Protein AF-A0A3D3MAT2-F1 (afdb_monomer)

Foldseek 3Di:
DDDPPPPDPPLCVVQVKDWDFDWDADPVRDIDTDIFIAGPDDLRLVRVVLRVPLDLVVLVVLLVQLVVLVVVLFDDCVVVPWDQDCFWIWGDTSFWIFIAGNVNPDGPDIGGSVSVSVVSVVSSVSSPDDPPD

pLDDT: mean 85.51, std 16.4, range [31.38, 97.25]

Sequence (133 aa):
MTISRMATPNLLEKYKISFINKITRLLEGTEFHRKIAVHEVSDDYWGYFLNHFTSVSDIDEIIEDIDFIFSEGKYDPEYCLEIYLQSLTVRYTDTTARFLDENEERCIEEVPLYEMKEILLLWKEFIQTDRKE

Nearest PDB structures (foldseek):
  7mu2-assembly2_C  TM=8.441E-01  e=2.619E+00  Homo sapiens
  7xfr-assembly1_C-2  TM=8.058E-01  e=2.619E+00  Homo sapiens
  5o51-assembly1_A  TM=3.426E-01  e=2.945E+00  Aspergillus fumigatus Af293
  5gpy-assembly1_A  TM=2.303E-01  e=1.638E+00  Homo sapiens
  8s55-assembly1_W  TM=1.694E-01  e=3.512E+00  Homo sapiens

Solvent-accessible surface area (backbone atoms only — not comparable to full-atom values): 7952 Å² total; per-residue (Å²): 134,82,79,74,79,73,78,70,73,57,63,44,66,77,68,40,44,46,81,44,78,45,73,45,75,47,98,87,72,52,74,46,79,42,82,40,47,45,31,82,52,96,80,31,60,65,17,55,52,49,57,66,53,76,49,65,67,59,48,47,54,55,43,50,54,53,48,50,25,63,72,69,69,44,57,62,75,91,66,60,81,53,47,81,50,94,70,34,29,38,41,70,51,59,61,33,35,32,37,21,36,63,81,66,80,44,78,76,47,78,40,48,43,70,57,53,45,50,53,50,50,54,49,45,52,60,67,67,51,72,90,80,125

Radius of gyration: 16.73 Å; Cα contacts (8 Å, |Δi|>4): 167; chains: 1; bounding box: 40×46×51 Å

Secondary structure (DSSP, 8-state):
----------HHHHTTEEEEEEEEE-TTS-EEEEEEEEE-STT-HHHHHHHH--SHHHHHHHHHHHHHHHHHSS--GGG---EEETTEEEEE-SSEEEEE-TTS-SEEEEEEHHHHHHHHHHHHHHHHS----

Structure (mmCIF, N/CA/C/O backbone):
data_AF-A0A3D3MAT2-F1
#
_entry.id   AF-A0A3D3MAT2-F1
#
loop_
_atom_site.group_PDB
_atom_site.id
_atom_site.type_symbol
_atom_site.label_atom_id
_atom_site.label_alt_id
_atom_site.label_comp_id
_atom_site.label_asym_id
_atom_site.label_entity_id
_atom_site.label_seq_id
_atom_site.pdbx_PDB_ins_code
_atom_site.Cartn_x
_atom_site.Cartn_y
_atom_site.Cartn_z
_atom_site.occupancy
_atom_site.B_iso_or_equiv
_atom_site.auth_seq_id
_atom_site.auth_comp_id
_atom_site.auth_asym_id
_atom_site.auth_atom_id
_atom_site.pdbx_PDB_model_num
ATOM 1 N N . MET A 1 1 ? -3.648 30.057 -21.369 1.00 34.75 1 MET A N 1
ATOM 2 C CA . MET A 1 1 ? -3.995 28.636 -21.569 1.00 34.75 1 MET A CA 1
ATOM 3 C C . MET A 1 1 ? -4.280 28.050 -20.205 1.00 34.75 1 MET A C 1
ATOM 5 O O . MET A 1 1 ? -3.362 27.863 -19.421 1.00 34.75 1 MET A O 1
ATOM 9 N N . THR A 1 2 ? -5.556 27.896 -19.881 1.00 31.61 2 THR A N 1
ATOM 10 C CA . THR A 1 2 ? -6.004 27.364 -18.594 1.00 31.61 2 THR A CA 1
ATOM 11 C C . THR A 1 2 ? -5.940 25.850 -18.700 1.00 31.61 2 THR A C 1
ATOM 13 O O . THR A 1 2 ? -6.730 25.254 -19.430 1.00 31.61 2 THR A O 1
ATOM 16 N N . ILE A 1 3 ? -4.953 25.233 -18.053 1.00 36.59 3 ILE A N 1
ATOM 17 C CA . ILE A 1 3 ? -4.899 23.777 -17.937 1.00 36.59 3 ILE A CA 1
ATOM 18 C C . ILE A 1 3 ? -6.050 23.402 -17.011 1.00 36.59 3 ILE A C 1
ATOM 20 O O . ILE A 1 3 ? -6.035 23.691 -15.815 1.00 36.59 3 ILE A O 1
ATOM 24 N N . SER A 1 4 ? -7.095 22.848 -17.618 1.00 31.38 4 SER A N 1
ATOM 25 C CA . SER A 1 4 ? -8.209 22.233 -16.918 1.00 31.38 4 SER A CA 1
ATOM 26 C C . SER A 1 4 ? -7.625 21.174 -15.987 1.00 31.38 4 SER A C 1
ATOM 28 O O . SER A 1 4 ? -6.992 20.230 -16.462 1.00 31.38 4 SER A O 1
ATOM 30 N N . ARG A 1 5 ? -7.778 21.354 -14.669 1.00 37.66 5 ARG A N 1
ATOM 31 C CA . ARG A 1 5 ? -7.573 20.277 -13.698 1.00 37.66 5 ARG A CA 1
ATOM 32 C C . ARG A 1 5 ? -8.567 19.188 -14.088 1.00 37.66 5 ARG A C 1
ATOM 34 O O . ARG A 1 5 ? -9.748 19.303 -13.771 1.00 37.66 5 ARG A O 1
ATOM 41 N N . MET A 1 6 ? -8.114 18.192 -14.849 1.00 36.91 6 MET A N 1
ATOM 42 C CA . MET A 1 6 ? -8.842 16.936 -14.963 1.00 36.91 6 MET A CA 1
ATOM 43 C C . MET A 1 6 ? -9.047 16.479 -13.525 1.00 36.91 6 MET A C 1
ATOM 45 O O . MET A 1 6 ? -8.071 16.337 -12.793 1.00 36.91 6 MET A O 1
ATOM 49 N N . ALA A 1 7 ? -10.302 16.408 -13.088 1.00 36.97 7 ALA A N 1
ATOM 50 C CA . ALA A 1 7 ? -10.637 15.864 -11.789 1.00 36.97 7 ALA A CA 1
ATOM 51 C C . ALA A 1 7 ? -10.081 14.441 -11.777 1.00 36.97 7 ALA A C 1
ATOM 53 O O . ALA A 1 7 ? -10.612 13.570 -12.468 1.00 36.97 7 ALA A O 1
ATOM 54 N N . THR A 1 8 ? -8.954 14.236 -11.098 1.00 45.94 8 THR A N 1
ATOM 55 C CA . THR A 1 8 ? -8.439 12.901 -10.839 1.00 45.94 8 THR A CA 1
ATOM 56 C C . THR A 1 8 ? -9.586 12.165 -10.150 1.00 45.94 8 THR A C 1
ATOM 58 O O . THR A 1 8 ? -10.114 12.697 -9.167 1.00 45.94 8 THR A O 1
ATOM 61 N N . PRO A 1 9 ? -10.051 11.014 -10.669 1.00 54.12 9 PRO A N 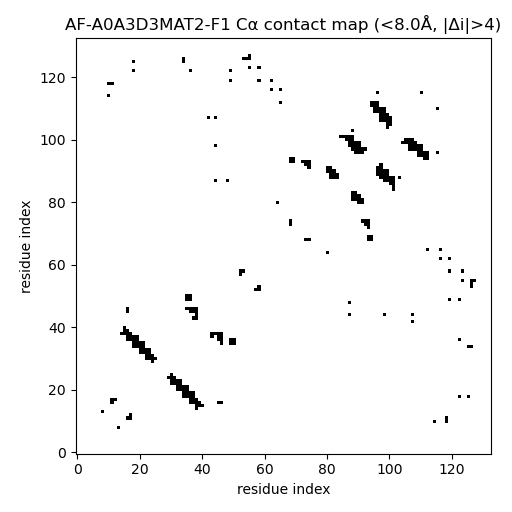1
ATOM 62 C CA . PRO A 1 9 ? -10.939 10.166 -9.891 1.00 54.12 9 PRO A CA 1
ATOM 63 C C . PRO A 1 9 ? -10.299 9.988 -8.516 1.00 54.12 9 PRO A C 1
ATOM 65 O O . PRO A 1 9 ? -9.083 9.798 -8.441 1.00 54.12 9 PRO A O 1
ATOM 68 N N . ASN A 1 10 ? -11.084 10.107 -7.446 1.00 83.88 10 ASN A N 1
ATOM 69 C CA . ASN A 1 10 ? -10.588 9.878 -6.096 1.00 83.88 10 ASN A CA 1
ATOM 70 C C . ASN A 1 10 ? -9.886 8.507 -6.083 1.00 83.88 10 ASN A C 1
ATOM 72 O O . ASN A 1 10 ? -10.525 7.497 -6.377 1.00 83.88 10 ASN A O 1
ATOM 76 N N . LEU A 1 11 ? -8.570 8.464 -5.839 1.00 91.94 11 LEU A N 1
ATOM 77 C CA . LEU A 1 11 ? -7.784 7.226 -5.947 1.00 91.94 11 LEU A CA 1
ATOM 78 C C . LEU A 1 11 ? -8.348 6.115 -5.060 1.00 91.94 11 LEU A C 1
ATOM 80 O O . LEU A 1 11 ? -8.350 4.952 -5.455 1.00 91.94 11 LEU A O 1
ATOM 84 N N . LEU A 1 12 ? -8.892 6.480 -3.899 1.00 93.69 12 LEU A N 1
ATOM 85 C CA . LEU A 1 12 ? -9.557 5.536 -3.011 1.00 93.69 12 LEU A CA 1
ATOM 86 C C . LEU A 1 12 ? -10.791 4.915 -3.679 1.00 93.69 12 LEU A C 1
ATOM 88 O O . LEU A 1 12 ? -10.983 3.710 -3.591 1.00 93.69 12 LEU A O 1
ATOM 92 N N . GLU A 1 13 ? -11.578 5.683 -4.438 1.00 94.06 13 GLU A N 1
ATOM 93 C CA . GLU A 1 13 ? -12.699 5.140 -5.221 1.00 94.06 13 GLU A CA 1
ATOM 94 C C . GLU A 1 13 ? -12.211 4.250 -6.372 1.00 94.06 13 GLU A C 1
ATOM 96 O O . GLU A 1 13 ? -12.771 3.174 -6.587 1.00 94.06 13 GLU A O 1
ATOM 101 N N . LYS A 1 14 ? -11.145 4.657 -7.083 1.00 94.56 14 LYS A N 1
ATOM 102 C CA . LYS A 1 14 ? -10.536 3.865 -8.170 1.00 94.56 14 LYS A CA 1
ATOM 103 C C . LYS A 1 14 ? -10.149 2.468 -7.683 1.00 94.56 14 LYS A C 1
ATOM 105 O O . LYS A 1 14 ? -10.457 1.482 -8.351 1.00 94.56 14 LYS A O 1
ATOM 110 N N . TYR A 1 15 ? -9.503 2.400 -6.523 1.00 95.44 15 TYR A N 1
ATOM 111 C CA . TYR A 1 15 ? -9.039 1.155 -5.916 1.00 95.44 15 TYR A CA 1
ATOM 112 C C . TYR A 1 15 ? -10.044 0.529 -4.947 1.00 95.44 15 TYR A C 1
ATOM 114 O O . TYR A 1 15 ? -9.727 -0.476 -4.330 1.00 95.44 15 TYR A O 1
ATOM 122 N N . LYS A 1 16 ? -11.258 1.081 -4.811 1.00 96.31 16 LYS A N 1
ATOM 123 C CA . LYS A 1 16 ? -12.293 0.599 -3.876 1.00 96.31 16 LYS A CA 1
ATOM 124 C C . LYS A 1 16 ? -11.790 0.463 -2.430 1.00 96.31 16 LYS A C 1
ATOM 126 O O . LYS A 1 16 ? -12.093 -0.510 -1.739 1.00 96.31 16 LYS A O 1
ATOM 131 N N . ILE A 1 17 ? -11.001 1.435 -1.986 1.00 96.31 17 ILE A N 1
ATOM 132 C CA . ILE A 1 17 ? -10.451 1.544 -0.636 1.00 96.31 17 ILE A CA 1
ATOM 133 C C . ILE A 1 17 ? -11.300 2.537 0.162 1.00 96.31 17 ILE A C 1
ATOM 135 O O . ILE A 1 17 ? -11.667 3.600 -0.328 1.00 96.31 17 ILE A O 1
ATOM 139 N N . SER A 1 18 ? -11.587 2.215 1.417 1.00 95.38 18 SER A N 1
ATOM 140 C CA . SER A 1 18 ? -12.239 3.106 2.376 1.00 95.38 18 SER A CA 1
ATOM 141 C C . SER A 1 18 ? -11.489 3.099 3.700 1.00 95.38 18 SER A C 1
ATOM 143 O O . SER A 1 18 ? -11.156 2.041 4.226 1.00 95.38 18 SER A O 1
ATOM 145 N N . PHE A 1 19 ? -11.249 4.272 4.281 1.00 94.69 19 PHE A N 1
ATOM 146 C CA . PHE A 1 19 ? -10.635 4.394 5.603 1.00 94.69 19 PHE A CA 1
ATOM 147 C C . PHE A 1 19 ? -11.701 4.636 6.663 1.00 94.69 19 PHE A C 1
ATOM 149 O O . PHE A 1 19 ? -12.513 5.552 6.532 1.00 94.69 19 PHE A O 1
ATOM 156 N N . ILE A 1 20 ? -11.712 3.819 7.718 1.00 93.56 20 ILE A N 1
ATOM 157 C CA . ILE A 1 20 ? -12.746 3.890 8.755 1.00 93.56 20 ILE A CA 1
ATOM 158 C C . ILE A 1 20 ? -12.171 3.819 10.170 1.00 93.56 20 ILE A C 1
ATOM 160 O O . ILE A 1 20 ? -11.195 3.121 10.450 1.00 93.56 20 ILE A O 1
ATOM 164 N N . ASN A 1 21 ? -12.827 4.525 11.092 1.00 90.81 21 ASN A N 1
ATOM 165 C CA . ASN A 1 21 ? -12.623 4.380 12.531 1.00 90.81 21 ASN A CA 1
ATOM 166 C C . ASN A 1 21 ? -13.534 3.256 13.043 1.00 90.81 21 ASN A C 1
ATOM 168 O O . ASN A 1 21 ? -14.697 3.479 13.377 1.00 90.81 21 ASN A O 1
ATOM 172 N N . LYS A 1 22 ? -13.023 2.027 13.089 1.00 88.62 22 LYS A N 1
ATOM 173 C CA . LYS A 1 22 ? -13.764 0.867 13.585 1.00 88.62 22 LYS A CA 1
ATOM 174 C C . LYS A 1 22 ? -13.851 0.902 15.107 1.00 88.62 22 LYS A C 1
ATOM 176 O O . LYS A 1 22 ? -12.840 0.759 15.793 1.00 88.62 22 LYS A O 1
ATOM 181 N N . ILE A 1 23 ? -15.068 1.016 15.628 1.00 86.62 23 ILE A N 1
ATOM 182 C CA . ILE A 1 23 ? -15.366 0.885 17.057 1.00 86.62 23 ILE A CA 1
ATOM 183 C C . ILE A 1 23 ? -15.690 -0.580 17.347 1.00 86.62 23 ILE A C 1
ATOM 185 O O . ILE A 1 23 ? -16.613 -1.150 16.768 1.00 86.62 23 ILE A O 1
ATOM 189 N N . THR A 1 24 ? -14.927 -1.200 18.242 1.00 83.50 24 THR A N 1
ATOM 190 C CA . THR A 1 24 ? -15.178 -2.560 18.727 1.00 83.50 24 THR A CA 1
ATOM 191 C C . THR A 1 24 ? -15.601 -2.490 20.185 1.00 83.50 24 THR A C 1
ATOM 193 O O . THR A 1 24 ? -14.846 -1.999 21.022 1.00 83.50 24 THR A O 1
ATOM 196 N N . ARG A 1 25 ? -16.811 -2.973 20.482 1.00 82.12 25 ARG A N 1
ATOM 197 C CA . ARG A 1 25 ? -17.343 -3.076 21.845 1.00 82.12 25 ARG A CA 1
ATOM 198 C C . ARG A 1 25 ? -17.098 -4.474 22.387 1.00 82.12 25 ARG A C 1
ATOM 200 O O . ARG A 1 25 ? -17.543 -5.449 21.783 1.00 82.12 25 ARG A O 1
ATOM 207 N N . LEU A 1 26 ? -16.412 -4.566 23.518 1.00 80.25 26 LEU A N 1
ATOM 208 C CA . LEU A 1 26 ? -16.285 -5.815 24.264 1.00 80.25 26 LEU A CA 1
ATOM 209 C C . LEU A 1 26 ? -17.480 -5.993 25.209 1.00 80.25 26 LEU A C 1
ATOM 211 O O . LEU A 1 26 ? -18.149 -5.026 25.573 1.00 80.25 26 LEU A O 1
ATOM 215 N N . LEU A 1 27 ? -17.736 -7.240 25.616 1.00 76.81 27 LEU A N 1
ATOM 216 C CA . LEU A 1 27 ? -18.870 -7.623 26.475 1.00 76.81 27 LEU A CA 1
ATOM 217 C C . LEU A 1 27 ? -18.911 -6.865 27.818 1.00 76.81 27 LEU A C 1
ATOM 219 O O . LEU A 1 27 ? -19.972 -6.757 28.422 1.00 76.81 27 LEU A O 1
ATOM 223 N N . GLU A 1 28 ? -17.783 -6.307 28.257 1.00 78.75 28 GLU A N 1
ATOM 224 C CA . GLU A 1 28 ? -17.640 -5.552 29.509 1.00 78.75 28 GLU A CA 1
ATOM 225 C C . GLU A 1 28 ? -17.882 -4.036 29.354 1.00 78.75 28 GLU A C 1
ATOM 227 O O . GLU A 1 28 ? -17.705 -3.280 30.304 1.00 78.75 28 GLU A O 1
ATOM 232 N N . GLY A 1 29 ? -18.290 -3.567 28.167 1.00 74.44 29 GLY A N 1
ATOM 233 C CA . GLY A 1 29 ? -18.558 -2.147 27.900 1.00 74.44 29 GLY A CA 1
ATOM 234 C C . GLY A 1 29 ? -17.329 -1.326 27.496 1.00 74.44 29 GLY A C 1
ATOM 235 O O . GLY A 1 29 ? -17.462 -0.142 27.196 1.00 74.44 29 GLY A O 1
ATOM 236 N N . THR A 1 30 ? -16.146 -1.942 27.430 1.00 80.38 30 THR A N 1
ATOM 237 C CA . THR A 1 30 ? -14.925 -1.307 26.914 1.00 80.38 30 THR A CA 1
ATOM 238 C C . THR A 1 30 ? -15.016 -1.116 25.399 1.00 80.38 30 THR A C 1
ATOM 240 O O . THR A 1 30 ? -15.230 -2.080 24.655 1.00 80.38 30 THR A O 1
ATOM 243 N N . GLU A 1 31 ? -14.817 0.122 24.939 1.00 85.69 31 GLU A N 1
ATOM 244 C CA . GLU A 1 31 ? -14.750 0.476 23.519 1.00 85.69 31 GLU A CA 1
ATOM 245 C C . GLU A 1 31 ? -13.293 0.630 23.061 1.00 85.69 31 GLU A C 1
ATOM 247 O O . GLU A 1 31 ? -12.503 1.364 23.658 1.00 85.69 31 GLU A O 1
ATOM 252 N N . PHE A 1 32 ? -12.931 -0.043 21.969 1.00 80.75 32 PHE A N 1
ATOM 253 C CA . PHE A 1 32 ? -11.649 0.137 21.292 1.00 80.75 32 PHE A CA 1
ATOM 254 C C . PHE A 1 32 ? -11.890 0.735 19.910 1.00 80.75 32 PHE A C 1
ATOM 256 O O . PHE A 1 32 ? -12.592 0.132 19.097 1.00 80.75 32 PHE A O 1
ATOM 263 N N . HIS A 1 33 ? -11.300 1.898 19.622 1.00 84.31 33 HIS A N 1
ATOM 264 C CA . HIS A 1 33 ? -11.350 2.466 18.276 1.00 84.31 33 HIS A CA 1
ATOM 265 C C . HIS A 1 33 ? -10.041 2.166 17.563 1.00 84.31 33 HIS A C 1
ATOM 267 O O . HIS A 1 33 ? -8.969 2.570 18.025 1.00 84.31 33 HIS A O 1
ATOM 273 N N . ARG A 1 34 ? -10.160 1.495 16.422 1.00 88.75 34 ARG A N 1
ATOM 274 C CA . ARG A 1 34 ? -9.064 1.143 15.530 1.00 88.75 34 ARG A CA 1
ATOM 275 C C . ARG A 1 34 ? -9.289 1.800 14.178 1.00 88.75 34 ARG A C 1
ATOM 277 O O . ARG A 1 34 ? -10.360 1.650 13.599 1.00 88.75 34 ARG A O 1
ATOM 284 N N . LYS A 1 35 ? -8.273 2.471 13.655 1.00 91.12 35 LYS A N 1
ATOM 285 C CA . LYS A 1 35 ? -8.252 2.898 12.256 1.00 91.12 35 LYS A CA 1
ATOM 286 C C . LYS A 1 35 ? -7.935 1.705 11.381 1.00 91.12 35 LYS A C 1
ATOM 288 O O . LYS A 1 35 ? -6.974 0.995 11.668 1.00 91.12 35 LYS A O 1
ATOM 293 N N . ILE A 1 36 ? -8.765 1.466 10.375 1.00 94.31 36 ILE A N 1
ATOM 294 C CA . ILE A 1 36 ? -8.543 0.393 9.411 1.00 94.31 36 ILE A CA 1
ATOM 295 C C . ILE A 1 36 ? -8.804 0.876 7.988 1.00 94.31 36 ILE A C 1
ATOM 297 O O . ILE A 1 36 ? -9.658 1.739 7.766 1.00 94.31 36 ILE A O 1
ATOM 301 N N . ALA A 1 37 ? -8.089 0.280 7.043 1.00 95.19 37 ALA A N 1
ATOM 302 C CA . ALA A 1 37 ? -8.410 0.333 5.628 1.00 95.19 37 ALA A CA 1
ATOM 303 C C . ALA A 1 37 ? -9.306 -0.860 5.269 1.00 95.19 37 ALA A C 1
ATOM 305 O O . ALA A 1 37 ? -9.039 -1.991 5.668 1.00 95.19 37 ALA A O 1
ATOM 306 N N . VAL A 1 38 ? -10.385 -0.605 4.544 1.00 95.31 38 VAL A N 1
ATOM 307 C CA . VAL A 1 38 ? -11.282 -1.615 3.980 1.00 95.31 38 VAL A CA 1
ATOM 308 C C . VAL A 1 38 ? -11.094 -1.581 2.479 1.00 95.31 38 VAL A C 1
ATOM 310 O O . VAL A 1 38 ? -11.168 -0.504 1.892 1.00 95.31 38 VAL A O 1
ATOM 313 N N . HIS A 1 39 ? -10.862 -2.730 1.860 1.00 95.88 39 HIS A N 1
ATOM 314 C CA . HIS A 1 39 ? -10.717 -2.825 0.420 1.00 95.88 39 HIS A CA 1
ATOM 315 C C . HIS A 1 39 ? -11.768 -3.786 -0.144 1.00 95.88 39 HIS A C 1
ATOM 317 O O . HIS A 1 39 ? -11.813 -4.971 0.171 1.00 95.88 39 HIS A O 1
ATOM 323 N N . GLU A 1 40 ? -12.686 -3.247 -0.946 1.00 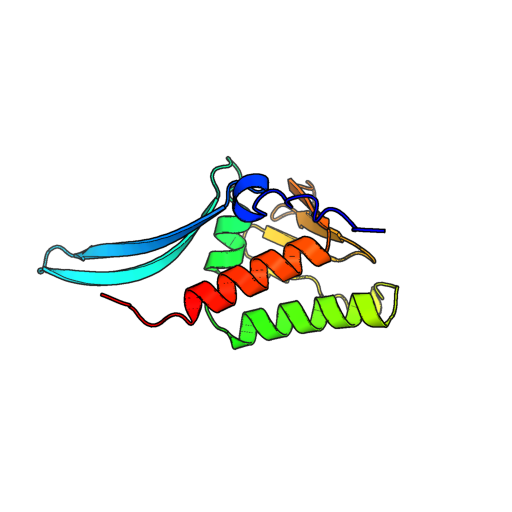92.38 40 GLU A N 1
ATOM 324 C CA . GLU A 1 40 ? -13.923 -3.926 -1.353 1.00 92.38 40 GLU A CA 1
ATOM 325 C C . GLU A 1 40 ? -13.726 -4.802 -2.605 1.00 92.38 40 GLU A C 1
ATOM 327 O O . GLU A 1 40 ? -14.459 -4.708 -3.598 1.00 92.38 40 GLU A O 1
ATOM 332 N N . VAL A 1 41 ? -12.711 -5.666 -2.566 1.00 91.31 41 VAL A N 1
ATOM 333 C CA . VAL A 1 41 ? -12.429 -6.693 -3.584 1.00 91.31 41 VAL A CA 1
ATOM 334 C C . VAL A 1 41 ? -12.130 -8.036 -2.912 1.00 91.31 41 VAL A C 1
ATOM 336 O O . VAL A 1 41 ? -11.803 -8.080 -1.732 1.00 91.31 41 VAL A O 1
ATOM 339 N N . SER A 1 42 ? -12.231 -9.142 -3.656 1.00 86.06 42 SER A N 1
ATOM 340 C CA . SER A 1 42 ? -12.118 -10.500 -3.095 1.00 86.06 42 SER A CA 1
ATOM 341 C C . SER A 1 42 ? -10.792 -10.782 -2.392 1.00 86.06 42 SER A C 1
ATOM 343 O O . SER A 1 42 ? -10.789 -11.449 -1.363 1.00 86.06 42 SER A O 1
ATOM 345 N N . ASP A 1 43 ? -9.692 -10.283 -2.955 1.00 87.88 43 ASP A N 1
ATOM 346 C CA . ASP A 1 43 ? -8.339 -10.631 -2.515 1.00 87.88 43 ASP A CA 1
ATOM 347 C C . ASP A 1 43 ? -7.835 -9.671 -1.409 1.00 87.88 43 ASP A C 1
ATOM 349 O O . ASP A 1 43 ? -6.771 -9.903 -0.850 1.00 87.88 43 ASP A O 1
ATOM 353 N N . ASP A 1 44 ? -8.588 -8.600 -1.088 1.00 92.50 44 ASP A N 1
ATOM 354 C CA . ASP A 1 44 ? -8.335 -7.610 -0.012 1.00 92.50 44 ASP A CA 1
ATOM 355 C C . ASP A 1 44 ? -6.873 -7.109 0.093 1.00 92.50 44 ASP A C 1
ATOM 357 O O . ASP A 1 44 ? -6.426 -6.669 1.147 1.00 92.50 44 ASP A O 1
ATOM 361 N N . TYR A 1 45 ? -6.107 -7.117 -1.005 1.00 95.06 45 TYR A N 1
ATOM 362 C CA . TYR A 1 45 ? -4.653 -6.896 -0.951 1.00 95.06 45 TYR A CA 1
ATOM 363 C C . TYR A 1 45 ? -4.269 -5.518 -0.384 1.00 95.06 45 TYR A C 1
ATOM 365 O O . TYR A 1 45 ? -3.394 -5.433 0.477 1.00 95.06 45 TYR A O 1
ATOM 373 N N . TRP A 1 46 ? -4.967 -4.444 -0.777 1.00 96.88 46 TRP A N 1
ATOM 374 C CA . TRP A 1 46 ? -4.775 -3.118 -0.181 1.00 96.88 46 TRP A CA 1
ATOM 375 C C . TRP A 1 46 ? -5.178 -3.059 1.289 1.00 96.88 46 TRP A C 1
ATOM 377 O O . TRP A 1 46 ? -4.474 -2.440 2.084 1.00 96.88 46 TRP A O 1
ATOM 387 N N . GLY A 1 47 ? -6.299 -3.682 1.661 1.00 96.38 47 GLY A N 1
ATOM 388 C CA . GLY A 1 47 ? -6.755 -3.714 3.046 1.00 96.38 47 GLY A CA 1
ATOM 389 C C . GLY A 1 47 ? -5.738 -4.428 3.926 1.00 96.38 47 GLY A C 1
ATOM 390 O O . GLY A 1 47 ? -5.330 -3.890 4.954 1.00 96.38 47 GLY A O 1
ATOM 391 N N . TYR A 1 48 ? -5.253 -5.589 3.496 1.00 96.44 48 TYR A N 1
ATOM 392 C CA . TYR A 1 48 ? -4.208 -6.331 4.190 1.00 96.44 48 TYR A CA 1
ATOM 393 C C . TYR A 1 48 ? -2.906 -5.525 4.312 1.00 96.44 48 TYR A C 1
ATOM 395 O O . TYR A 1 48 ? -2.391 -5.364 5.419 1.00 96.44 48 TYR A O 1
ATOM 403 N N . PHE A 1 49 ? -2.425 -4.952 3.204 1.00 97.06 49 PHE A N 1
ATOM 404 C CA . PHE A 1 49 ? -1.202 -4.150 3.160 1.00 97.06 49 PHE A CA 1
ATOM 405 C C . PHE A 1 49 ? -1.269 -2.925 4.087 1.00 97.06 49 PHE A C 1
ATOM 407 O O . PHE A 1 49 ? -0.437 -2.762 4.976 1.00 97.06 49 PHE A O 1
ATOM 414 N N . LEU A 1 50 ? -2.298 -2.085 3.950 1.00 96.88 50 LEU A N 1
ATOM 415 C CA . LEU A 1 50 ? -2.422 -0.845 4.726 1.00 96.88 50 LEU A CA 1
ATOM 416 C C . LEU A 1 50 ? -2.686 -1.113 6.214 1.00 96.88 50 LEU A C 1
ATOM 418 O O . LEU A 1 50 ? -2.187 -0.395 7.075 1.00 96.88 50 LEU A O 1
ATOM 422 N N . ASN A 1 51 ? -3.430 -2.171 6.552 1.00 95.69 51 ASN A N 1
ATOM 423 C CA . ASN A 1 51 ? -3.645 -2.545 7.952 1.00 95.69 51 ASN A CA 1
ATOM 424 C C . ASN A 1 51 ? -2.417 -3.191 8.613 1.00 95.69 51 ASN A C 1
ATOM 426 O O . ASN A 1 51 ? -2.422 -3.331 9.841 1.00 95.69 51 ASN A O 1
ATOM 430 N N . HIS A 1 52 ? -1.409 -3.598 7.833 1.00 95.94 52 HIS A N 1
ATOM 431 C CA . HIS A 1 52 ? -0.114 -4.042 8.343 1.00 95.94 52 HIS A CA 1
ATOM 432 C C . HIS A 1 52 ? 0.734 -2.837 8.774 1.00 95.94 52 HIS A C 1
ATOM 434 O O . HIS A 1 52 ? 1.214 -2.786 9.906 1.00 95.94 52 HIS A O 1
ATOM 440 N N . PHE A 1 53 ? 0.828 -1.821 7.913 1.00 94.31 53 PHE A N 1
ATOM 441 C CA . PHE A 1 53 ? 1.604 -0.604 8.154 1.00 94.31 53 PHE A CA 1
ATOM 442 C C . PHE A 1 53 ? 0.761 0.465 8.850 1.00 94.31 53 PHE A C 1
ATOM 444 O O . PHE A 1 53 ? 0.126 1.309 8.220 1.00 94.31 53 PHE A O 1
ATOM 451 N N . THR A 1 54 ? 0.728 0.405 10.183 1.00 87.88 54 THR A N 1
ATOM 452 C CA . THR A 1 54 ? -0.083 1.314 11.020 1.00 87.88 54 THR A CA 1
ATOM 453 C C . THR A 1 54 ? 0.728 2.389 11.743 1.00 87.88 54 THR A C 1
ATOM 455 O O . THR A 1 54 ? 0.141 3.268 12.376 1.00 87.88 54 THR A O 1
ATOM 458 N N . SER A 1 55 ? 2.060 2.344 11.643 1.00 92.69 55 SER A N 1
ATOM 459 C CA . SER A 1 55 ? 2.954 3.395 12.129 1.00 92.69 55 SER A CA 1
ATOM 460 C C . SER A 1 55 ? 3.285 4.382 11.014 1.00 92.69 55 SER A C 1
ATOM 462 O O . SER A 1 55 ? 3.444 4.008 9.856 1.00 92.69 55 SER A O 1
ATOM 464 N N . VAL A 1 56 ? 3.447 5.652 11.383 1.00 93.12 56 VAL A N 1
ATOM 465 C CA . VAL A 1 56 ? 3.900 6.702 10.463 1.00 93.12 56 VAL A CA 1
ATOM 466 C C . VAL A 1 56 ? 5.317 6.430 9.961 1.00 93.12 56 VAL A C 1
ATOM 468 O O . VAL A 1 56 ? 5.576 6.672 8.790 1.00 93.12 56 VAL A O 1
ATOM 471 N N . SER A 1 57 ? 6.200 5.912 10.825 1.00 94.12 57 SER A N 1
ATOM 472 C CA . SER A 1 57 ? 7.581 5.570 10.458 1.00 94.12 57 SER A CA 1
ATOM 473 C C . SER A 1 57 ? 7.625 4.552 9.329 1.00 94.12 57 SER A C 1
ATOM 475 O O . SER A 1 57 ? 8.296 4.778 8.335 1.00 94.12 57 SER A O 1
ATOM 477 N N . ASP A 1 58 ? 6.849 3.477 9.456 1.00 92.94 58 ASP A N 1
ATOM 478 C CA . ASP A 1 58 ? 6.883 2.375 8.498 1.00 92.94 58 ASP A CA 1
ATOM 479 C C . ASP A 1 58 ? 6.333 2.835 7.141 1.00 92.94 58 ASP A C 1
ATOM 481 O O . ASP A 1 58 ? 6.822 2.439 6.091 1.00 92.94 58 ASP A O 1
ATOM 485 N N . ILE A 1 59 ? 5.328 3.719 7.153 1.00 95.25 59 ILE A N 1
ATOM 486 C CA . ILE A 1 59 ? 4.801 4.320 5.924 1.00 95.25 59 ILE A CA 1
ATOM 487 C C . ILE A 1 59 ? 5.832 5.260 5.285 1.00 95.25 59 ILE A C 1
ATOM 489 O O . ILE A 1 59 ? 5.938 5.289 4.060 1.00 95.25 59 ILE A O 1
ATOM 493 N N . ASP A 1 60 ? 6.577 6.023 6.087 1.00 95.56 60 ASP A N 1
ATOM 494 C CA . ASP A 1 60 ? 7.627 6.911 5.584 1.00 95.56 60 ASP A CA 1
ATOM 495 C C . ASP A 1 60 ? 8.772 6.130 4.935 1.00 95.56 60 ASP A C 1
ATOM 497 O O . ASP A 1 60 ? 9.180 6.504 3.842 1.00 95.56 60 ASP A O 1
ATOM 501 N N . GLU A 1 61 ? 9.204 5.011 5.522 1.00 93.56 61 GLU A N 1
ATOM 502 C CA . GLU A 1 61 ? 10.212 4.123 4.919 1.00 93.56 61 GLU A CA 1
ATOM 503 C C . GLU A 1 61 ? 9.767 3.630 3.530 1.00 93.56 61 GLU A C 1
ATOM 505 O O . GLU A 1 61 ? 10.505 3.749 2.554 1.00 93.56 61 GLU A O 1
ATOM 510 N N . ILE A 1 62 ? 8.512 3.187 3.397 1.00 94.31 62 ILE A N 1
ATOM 511 C CA . ILE A 1 62 ? 7.963 2.749 2.104 1.00 94.31 62 ILE A CA 1
ATOM 512 C C . ILE A 1 62 ? 7.914 3.906 1.089 1.00 94.31 62 ILE A C 1
ATOM 514 O O . ILE A 1 62 ? 8.158 3.714 -0.102 1.00 94.31 62 ILE A O 1
ATOM 518 N N . ILE A 1 63 ? 7.567 5.118 1.529 1.00 94.69 63 ILE A N 1
ATOM 519 C CA . ILE A 1 63 ? 7.537 6.296 0.653 1.00 94.69 63 ILE A CA 1
ATOM 520 C C . ILE A 1 63 ? 8.952 6.688 0.211 1.00 94.69 63 ILE A C 1
ATOM 522 O O . ILE A 1 63 ? 9.130 7.058 -0.951 1.00 94.69 63 ILE A O 1
ATOM 526 N N . GLU A 1 64 ? 9.937 6.608 1.104 1.00 92.56 64 GLU A N 1
ATOM 527 C CA . GLU A 1 64 ? 11.344 6.880 0.801 1.00 92.56 64 GLU A CA 1
ATOM 528 C C . GLU A 1 64 ? 11.885 5.912 -0.255 1.00 92.56 64 GLU A C 1
ATOM 530 O O . GLU A 1 64 ? 12.534 6.361 -1.201 1.00 92.56 64 GLU A O 1
ATOM 535 N N . ASP A 1 65 ? 11.532 4.626 -0.176 1.00 90.94 65 ASP A N 1
ATOM 536 C CA . ASP A 1 65 ? 11.869 3.634 -1.203 1.00 90.94 65 ASP A CA 1
ATOM 537 C C . ASP A 1 65 ? 11.297 4.019 -2.577 1.00 90.94 65 ASP A C 1
ATOM 539 O O . ASP A 1 65 ? 11.992 3.989 -3.596 1.00 90.94 65 ASP A O 1
ATOM 543 N N . ILE A 1 66 ? 10.030 4.442 -2.617 1.00 92.12 66 ILE A N 1
ATOM 544 C CA . ILE A 1 66 ? 9.381 4.894 -3.854 1.00 92.12 66 ILE A CA 1
ATOM 545 C C . ILE A 1 66 ? 10.060 6.159 -4.405 1.00 92.12 66 ILE A C 1
ATOM 547 O O . ILE A 1 66 ? 10.284 6.277 -5.613 1.00 92.12 66 ILE A O 1
ATOM 551 N N . ASP A 1 67 ? 10.400 7.109 -3.533 1.00 91.38 67 ASP A N 1
ATOM 552 C CA . ASP A 1 67 ? 11.083 8.344 -3.917 1.00 91.38 67 ASP A CA 1
ATOM 553 C C . ASP A 1 67 ? 12.498 8.093 -4.427 1.00 91.38 67 ASP A C 1
ATOM 555 O O . ASP A 1 67 ? 12.925 8.734 -5.394 1.00 91.38 67 ASP A O 1
ATOM 559 N N . PHE A 1 68 ? 13.195 7.117 -3.848 1.00 89.00 68 PHE A N 1
ATOM 560 C CA . PHE A 1 68 ? 14.482 6.663 -4.344 1.00 89.00 68 PHE A CA 1
ATOM 561 C C . PHE A 1 68 ? 14.363 6.145 -5.783 1.00 89.00 68 PHE A C 1
ATOM 563 O O . PHE A 1 68 ? 15.086 6.629 -6.660 1.00 89.00 68 PHE A O 1
ATOM 570 N N . ILE A 1 69 ? 13.388 5.271 -6.068 1.00 88.81 69 ILE A N 1
ATOM 571 C CA . ILE A 1 69 ? 13.141 4.741 -7.423 1.00 88.81 69 ILE A CA 1
ATOM 572 C C . ILE A 1 69 ? 12.856 5.870 -8.421 1.00 88.81 69 ILE A C 1
ATOM 574 O O . ILE A 1 69 ? 13.415 5.890 -9.522 1.00 88.81 69 ILE A O 1
ATOM 578 N N . PHE A 1 70 ? 12.029 6.849 -8.040 1.00 87.94 70 PHE A N 1
ATOM 579 C CA . PHE A 1 70 ? 11.756 8.003 -8.898 1.00 87.94 70 PHE A CA 1
ATOM 580 C C . PHE A 1 70 ? 12.987 8.871 -9.153 1.00 87.94 70 PHE A C 1
ATOM 582 O O . PHE A 1 70 ? 13.121 9.421 -10.247 1.00 87.94 70 PHE A O 1
ATOM 589 N N . SER A 1 71 ? 13.864 9.012 -8.159 1.00 86.50 71 SER A N 1
ATOM 590 C CA . SER A 1 71 ? 15.063 9.842 -8.263 1.00 86.50 71 SER A CA 1
ATOM 591 C C . SER A 1 71 ? 16.135 9.226 -9.167 1.00 86.50 71 SER A C 1
ATOM 593 O O . SER A 1 71 ? 16.704 9.931 -10.001 1.00 86.50 71 SER A O 1
ATOM 595 N N . GLU A 1 72 ? 16.352 7.914 -9.068 1.00 82.56 72 GLU A N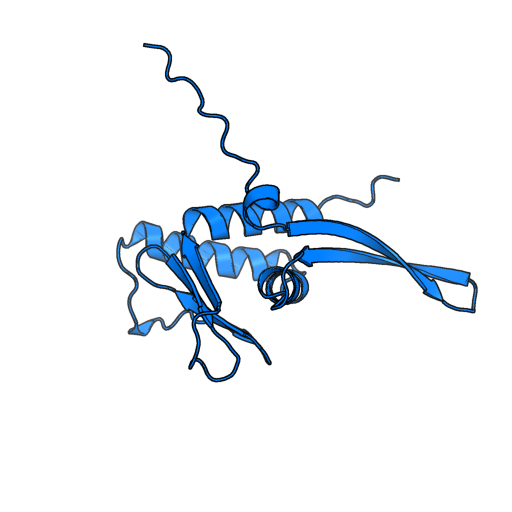 1
ATOM 596 C CA . GLU A 1 72 ? 17.330 7.182 -9.880 1.00 82.56 72 GLU A CA 1
ATOM 597 C C . GLU A 1 72 ? 16.817 6.895 -11.302 1.00 82.56 72 GLU A C 1
ATOM 599 O O . GLU A 1 72 ? 17.605 6.665 -12.224 1.00 82.56 72 GLU A O 1
ATOM 604 N N . GLY A 1 73 ? 15.494 6.912 -11.505 1.00 71.62 73 GLY A N 1
ATOM 605 C CA . GLY A 1 73 ? 14.855 6.636 -12.795 1.00 71.62 73 GLY A CA 1
ATOM 606 C C . GLY A 1 73 ? 14.958 5.173 -13.243 1.00 71.62 73 GLY A C 1
ATOM 607 O O . GLY A 1 73 ? 14.649 4.865 -14.395 1.00 71.62 73 GLY A O 1
ATOM 608 N N . LYS A 1 74 ? 15.410 4.289 -12.349 1.00 73.94 74 LYS A N 1
ATOM 609 C CA . LYS A 1 74 ? 15.474 2.835 -12.510 1.00 73.94 74 LYS A CA 1
ATOM 610 C C . LYS A 1 74 ? 15.389 2.169 -11.137 1.00 73.94 74 LYS A C 1
ATOM 612 O O . LYS A 1 74 ? 15.941 2.678 -10.164 1.00 73.94 74 LYS A O 1
ATOM 617 N N . TYR A 1 75 ? 14.741 1.017 -11.079 1.00 71.75 75 TYR A N 1
ATOM 618 C CA . TYR A 1 75 ? 14.819 0.104 -9.953 1.00 71.75 75 TYR A CA 1
ATOM 619 C C . TYR A 1 75 ? 16.089 -0.737 -10.100 1.00 71.75 75 TYR A C 1
ATOM 621 O O . TYR A 1 75 ? 16.321 -1.347 -11.146 1.00 71.75 75 TYR A O 1
ATOM 629 N N . ASP A 1 76 ? 16.931 -0.755 -9.068 1.00 70.38 76 ASP A N 1
ATOM 630 C CA . ASP A 1 76 ? 18.098 -1.632 -9.027 1.00 70.38 76 ASP A CA 1
ATOM 631 C C . ASP A 1 76 ? 17.761 -2.886 -8.200 1.00 70.38 76 ASP A C 1
ATOM 633 O O . ASP A 1 76 ? 17.528 -2.776 -6.989 1.00 70.38 76 ASP A O 1
ATOM 637 N N . PRO A 1 77 ? 17.730 -4.079 -8.826 1.00 67.31 77 PRO A N 1
ATOM 638 C CA . PRO A 1 77 ? 17.456 -5.332 -8.132 1.00 67.31 77 PRO A CA 1
ATOM 639 C C . PRO A 1 77 ? 18.436 -5.641 -6.995 1.00 67.31 77 PRO A C 1
ATOM 641 O O . PRO A 1 77 ? 18.091 -6.421 -6.114 1.00 67.31 77 PRO A O 1
ATOM 644 N N . GLU A 1 78 ? 19.641 -5.055 -6.976 1.00 65.94 78 GLU A N 1
ATOM 645 C CA . GLU A 1 78 ? 20.589 -5.257 -5.871 1.00 65.94 78 GLU A CA 1
ATOM 646 C C . GLU A 1 78 ? 20.082 -4.677 -4.544 1.00 65.94 78 GLU A C 1
ATOM 648 O O . GLU A 1 78 ? 20.461 -5.174 -3.482 1.00 65.94 78 GLU A O 1
ATOM 653 N N . TYR A 1 79 ? 19.196 -3.676 -4.585 1.00 64.19 79 TYR A N 1
ATOM 654 C CA . TYR A 1 79 ? 18.593 -3.105 -3.380 1.00 64.19 79 TYR A CA 1
ATOM 655 C C . TYR A 1 79 ? 17.311 -3.816 -2.942 1.00 64.19 79 TYR A C 1
ATOM 657 O O . TYR A 1 79 ? 16.860 -3.534 -1.839 1.00 64.19 79 TYR A O 1
ATOM 665 N N . CYS A 1 80 ? 16.762 -4.735 -3.757 1.00 61.47 80 CYS A N 1
ATOM 666 C CA . CYS A 1 80 ? 15.664 -5.664 -3.437 1.00 61.47 80 CYS A CA 1
ATOM 667 C C . CYS A 1 80 ? 14.676 -5.136 -2.375 1.00 61.47 80 CYS A C 1
ATOM 669 O O . CYS A 1 80 ? 14.430 -5.788 -1.361 1.00 61.47 80 CYS A O 1
ATOM 671 N N . LEU A 1 81 ? 14.125 -3.935 -2.604 1.00 75.25 81 LEU A N 1
ATOM 672 C CA . LEU A 1 81 ? 13.184 -3.252 -1.701 1.00 75.25 81 LEU A CA 1
ATOM 673 C C . LEU A 1 81 ? 11.790 -3.910 -1.754 1.00 75.25 81 LEU A C 1
ATOM 675 O O . LEU A 1 81 ? 10.774 -3.249 -1.915 1.00 75.25 81 LEU A O 1
ATOM 679 N N . GLU A 1 82 ? 11.737 -5.238 -1.747 1.00 85.12 82 GLU A N 1
ATOM 680 C CA . GLU A 1 82 ? 10.497 -6.004 -1.760 1.00 85.12 82 GLU A CA 1
ATOM 681 C C . GLU A 1 82 ? 9.922 -6.086 -0.344 1.00 85.12 82 GLU A C 1
ATOM 683 O O . GLU A 1 82 ? 10.642 -6.271 0.640 1.00 85.12 82 GLU A O 1
ATOM 688 N N . ILE A 1 83 ? 8.600 -5.980 -0.243 1.00 90.38 83 ILE A N 1
ATOM 689 C CA . ILE A 1 83 ? 7.886 -6.131 1.022 1.0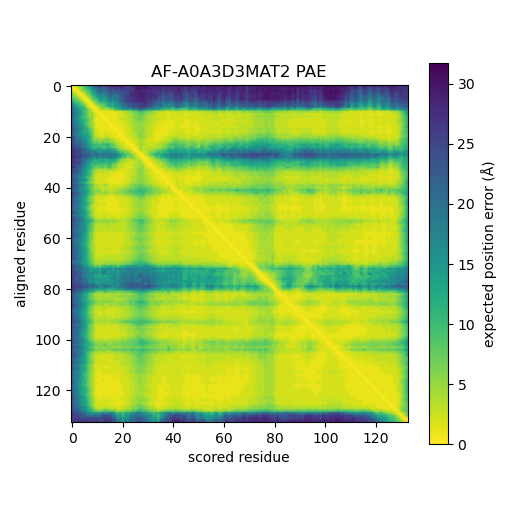0 90.38 83 ILE A CA 1
ATOM 690 C C . ILE A 1 83 ? 7.291 -7.533 1.062 1.00 90.38 83 ILE A C 1
ATOM 692 O O . ILE A 1 83 ? 6.408 -7.854 0.268 1.00 90.38 83 ILE A O 1
ATOM 696 N N . TYR A 1 84 ? 7.730 -8.343 2.022 1.00 91.19 84 TYR A N 1
ATOM 697 C CA . TYR A 1 84 ? 7.223 -9.698 2.231 1.00 91.19 84 TYR A CA 1
ATOM 698 C C . TYR A 1 84 ? 6.306 -9.748 3.452 1.00 91.19 84 TYR A C 1
ATOM 700 O O . TYR A 1 84 ? 6.759 -9.635 4.593 1.00 91.19 84 TYR A O 1
ATOM 708 N N . LEU A 1 85 ? 5.011 -9.943 3.218 1.00 91.94 85 LEU A N 1
ATOM 709 C CA . LEU A 1 85 ? 4.013 -10.199 4.252 1.00 91.94 85 LEU A CA 1
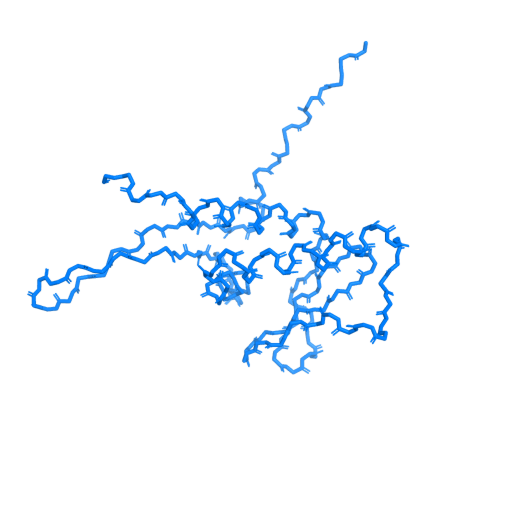ATOM 710 C C . LEU A 1 85 ? 3.545 -11.656 4.174 1.00 91.94 85 LEU A C 1
ATOM 712 O O . LEU A 1 85 ? 3.732 -12.334 3.170 1.00 91.94 85 LEU A O 1
ATOM 716 N N . GLN A 1 86 ? 2.887 -12.143 5.231 1.00 90.69 86 GLN A N 1
ATOM 717 C CA . GLN A 1 86 ? 2.505 -13.557 5.341 1.00 90.69 86 GLN A CA 1
ATOM 718 C C . GLN A 1 86 ? 1.663 -14.063 4.158 1.00 90.69 86 GLN A C 1
ATOM 720 O O . GLN A 1 86 ? 1.807 -15.220 3.779 1.00 90.69 86 GLN A O 1
ATOM 725 N N . SER A 1 87 ? 0.784 -13.222 3.610 1.00 90.19 87 SER A N 1
ATOM 726 C CA . SER A 1 87 ? -0.127 -13.601 2.521 1.00 90.19 87 SER A CA 1
ATOM 727 C C . SER A 1 87 ? -0.026 -12.688 1.295 1.00 90.19 87 SER A C 1
ATOM 729 O O . SER A 1 87 ? -0.923 -12.688 0.455 1.00 90.19 87 SER A O 1
ATOM 731 N N . LEU A 1 88 ? 1.016 -11.855 1.221 1.00 95.25 88 LEU A N 1
ATOM 732 C CA . LEU A 1 88 ? 1.150 -10.833 0.187 1.00 95.25 88 LEU A CA 1
ATOM 733 C C . LEU A 1 88 ? 2.614 -10.425 0.018 1.00 95.25 88 LEU A C 1
ATOM 735 O O . LEU A 1 88 ? 3.249 -10.022 0.991 1.00 95.25 88 LEU A O 1
ATOM 739 N N . THR A 1 89 ? 3.105 -10.427 -1.215 1.00 95.25 89 THR A N 1
ATOM 740 C CA . THR A 1 89 ? 4.411 -9.849 -1.558 1.00 95.25 89 THR A CA 1
ATOM 741 C C . THR A 1 89 ? 4.201 -8.594 -2.398 1.00 95.25 89 THR A C 1
ATOM 743 O O . THR A 1 89 ? 3.400 -8.598 -3.331 1.00 95.25 89 THR A O 1
ATOM 746 N N . VAL A 1 90 ? 4.912 -7.508 -2.091 1.00 94.94 90 VAL A N 1
ATOM 747 C CA . VAL A 1 90 ? 4.936 -6.298 -2.922 1.00 94.94 90 VAL A CA 1
ATOM 748 C C . VAL A 1 90 ? 6.314 -6.151 -3.542 1.00 94.94 90 VAL A C 1
ATOM 750 O O . VAL A 1 90 ? 7.303 -5.958 -2.840 1.00 94.94 90 VAL A O 1
ATOM 753 N N . ARG A 1 91 ? 6.367 -6.236 -4.872 1.00 93.19 91 ARG A N 1
ATOM 754 C CA . ARG A 1 91 ? 7.596 -6.107 -5.660 1.00 93.19 91 ARG A CA 1
ATOM 755 C C . ARG A 1 91 ? 7.567 -4.826 -6.476 1.00 93.19 91 ARG A C 1
ATOM 757 O O . ARG A 1 91 ? 6.635 -4.616 -7.252 1.00 93.19 91 ARG A O 1
ATOM 764 N N . TYR A 1 92 ? 8.599 -4.002 -6.353 1.00 91.81 92 TYR A N 1
ATOM 765 C CA . TYR A 1 92 ? 8.731 -2.795 -7.164 1.00 91.81 92 TYR A CA 1
ATOM 766 C C . TYR A 1 92 ? 9.358 -3.071 -8.534 1.00 91.81 92 TYR A C 1
ATOM 768 O O . TYR A 1 92 ? 10.104 -4.027 -8.739 1.00 91.81 92 TYR A O 1
ATOM 776 N N . THR A 1 93 ? 9.023 -2.208 -9.485 1.00 89.06 93 THR A N 1
ATOM 777 C CA . THR A 1 93 ? 9.684 -2.034 -10.779 1.00 89.06 93 THR A CA 1
ATOM 778 C C . THR A 1 93 ? 10.089 -0.565 -10.921 1.00 89.06 93 THR A C 1
ATOM 780 O O . THR A 1 93 ? 9.848 0.238 -10.023 1.00 89.06 93 THR A O 1
ATOM 783 N N . ASP A 1 94 ? 10.635 -0.173 -12.073 1.00 88.19 94 ASP A N 1
ATOM 784 C CA . ASP A 1 94 ? 10.995 1.223 -12.361 1.00 88.19 94 ASP A CA 1
ATOM 785 C C . ASP A 1 94 ? 9.818 2.210 -12.229 1.00 88.19 94 ASP A C 1
ATOM 787 O O . ASP A 1 94 ? 10.026 3.411 -12.072 1.00 88.19 94 ASP A O 1
ATOM 791 N N . THR A 1 95 ? 8.572 1.736 -12.365 1.00 90.44 95 THR A N 1
ATOM 792 C CA . THR A 1 95 ? 7.388 2.617 -12.430 1.00 90.44 95 THR A CA 1
ATOM 793 C C . THR A 1 95 ? 6.149 2.089 -11.715 1.00 90.44 95 THR A C 1
ATOM 795 O O . THR A 1 95 ? 5.194 2.848 -11.515 1.00 90.44 95 THR A O 1
ATOM 798 N N . THR A 1 96 ? 6.137 0.819 -11.311 1.00 94.69 96 THR A N 1
ATOM 799 C CA . THR A 1 96 ? 4.977 0.161 -10.698 1.00 94.69 96 THR A CA 1
ATOM 800 C C . THR A 1 96 ? 5.358 -0.641 -9.455 1.00 94.69 96 THR A C 1
ATOM 802 O O . THR A 1 96 ? 6.503 -1.045 -9.280 1.00 94.69 96 THR A O 1
ATOM 805 N N . ALA A 1 97 ? 4.378 -0.888 -8.595 1.00 94.94 97 ALA A N 1
ATOM 806 C CA . ALA A 1 97 ? 4.403 -1.885 -7.541 1.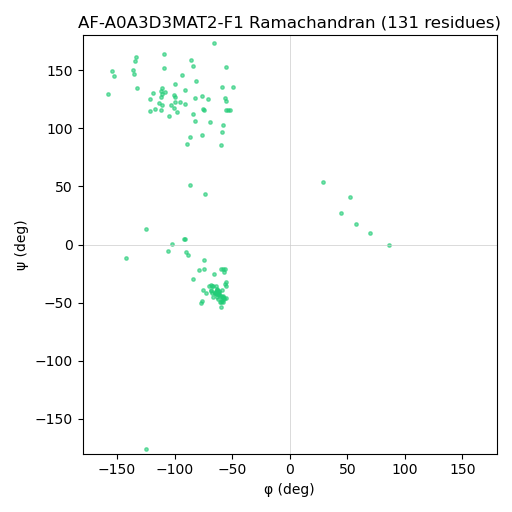00 94.94 97 ALA A CA 1
ATOM 807 C C . ALA A 1 97 ? 3.460 -3.027 -7.921 1.00 94.94 97 ALA A C 1
ATOM 809 O O . ALA A 1 97 ? 2.309 -2.804 -8.300 1.00 94.94 97 ALA A O 1
ATOM 810 N N . ARG A 1 98 ? 3.943 -4.259 -7.818 1.00 95.62 98 ARG A N 1
ATOM 811 C CA . ARG A 1 98 ? 3.178 -5.476 -8.077 1.00 95.62 98 ARG A CA 1
ATOM 812 C C . ARG A 1 98 ? 2.785 -6.117 -6.765 1.00 95.62 98 ARG A C 1
ATOM 814 O O . ARG A 1 98 ? 3.658 -6.512 -5.998 1.00 95.62 98 ARG A O 1
ATOM 821 N N . PHE A 1 99 ? 1.485 -6.255 -6.554 1.00 96.56 99 PHE A N 1
ATOM 822 C CA . PHE A 1 99 ? 0.912 -7.054 -5.482 1.00 96.56 99 PHE A CA 1
ATOM 823 C C . PHE A 1 99 ? 0.845 -8.501 -5.958 1.00 96.56 99 PHE A C 1
ATOM 825 O O . PHE A 1 99 ? 0.106 -8.819 -6.889 1.00 96.56 99 PHE A O 1
ATOM 832 N N . LEU A 1 100 ? 1.648 -9.361 -5.352 1.00 96.19 100 LEU A N 1
ATOM 833 C CA . LEU A 1 100 ? 1.746 -10.781 -5.656 1.00 96.19 100 LEU A CA 1
ATOM 834 C C . LEU A 1 100 ? 1.148 -11.596 -4.508 1.00 96.19 100 LEU A C 1
ATOM 836 O O . LEU A 1 100 ? 1.157 -11.157 -3.356 1.00 96.19 100 LEU A O 1
ATOM 840 N N . ASP A 1 101 ? 0.635 -12.781 -4.820 1.00 93.06 101 ASP A N 1
ATOM 841 C CA . ASP A 1 101 ? 0.217 -13.734 -3.793 1.00 93.06 101 ASP A CA 1
ATOM 842 C C . ASP A 1 101 ? 1.403 -14.258 -2.961 1.00 93.06 101 ASP A C 1
ATOM 844 O O . ASP A 1 101 ? 2.569 -13.978 -3.236 1.00 93.06 101 ASP A O 1
ATOM 848 N N . GLU A 1 102 ? 1.097 -15.023 -1.914 1.00 88.00 102 GLU A N 1
ATOM 849 C CA . GLU A 1 102 ? 2.075 -15.536 -0.941 1.00 88.00 102 GLU A CA 1
ATOM 850 C C . GLU A 1 102 ? 3.175 -16.428 -1.542 1.00 88.00 102 GLU A C 1
ATOM 852 O O . GLU A 1 102 ? 4.231 -16.589 -0.935 1.00 88.00 102 GLU A O 1
ATOM 857 N N . ASN A 1 103 ? 2.930 -17.000 -2.725 1.00 89.88 103 ASN A N 1
ATOM 858 C CA . ASN A 1 103 ? 3.884 -17.844 -3.448 1.00 89.88 103 ASN A CA 1
ATOM 859 C C . ASN A 1 103 ? 4.560 -17.104 -4.612 1.00 89.88 103 ASN A C 1
ATOM 861 O O . ASN A 1 103 ? 5.359 -17.701 -5.330 1.00 89.88 103 ASN A O 1
ATOM 865 N N . GLU A 1 104 ? 4.228 -15.827 -4.818 1.00 90.88 104 GLU A N 1
ATOM 866 C CA . GLU A 1 104 ? 4.685 -14.993 -5.932 1.00 90.88 104 GLU A CA 1
ATOM 867 C C . GLU A 1 104 ? 4.350 -15.544 -7.333 1.00 90.88 104 GLU A C 1
ATOM 869 O O . GLU A 1 104 ? 4.924 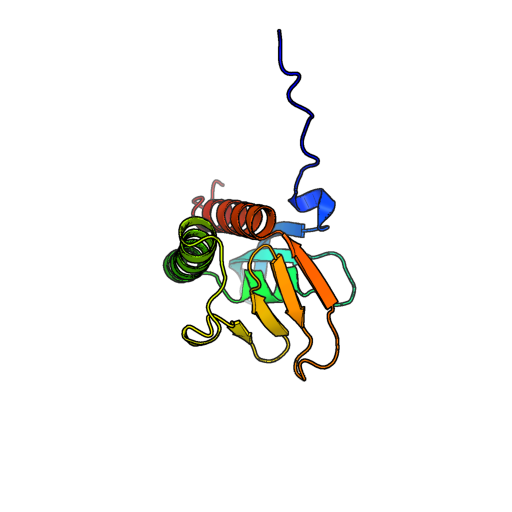-15.116 -8.339 1.00 90.88 104 GLU A O 1
ATOM 874 N N . GLU A 1 105 ? 3.409 -16.485 -7.424 1.00 91.56 105 GLU A N 1
ATOM 875 C CA . GLU A 1 105 ? 3.023 -17.142 -8.674 1.00 91.56 105 GLU A CA 1
ATOM 876 C C . GLU A 1 105 ? 1.999 -16.311 -9.451 1.00 91.56 105 GLU A C 1
ATOM 878 O O . GLU A 1 105 ? 1.959 -16.346 -10.687 1.00 91.56 105 GLU A O 1
ATOM 883 N N . ARG A 1 106 ? 1.168 -15.539 -8.738 1.00 93.44 106 ARG A N 1
ATOM 884 C CA . ARG A 1 106 ? 0.106 -14.724 -9.331 1.00 93.44 106 ARG A CA 1
ATOM 885 C C . ARG A 1 106 ? 0.286 -13.251 -8.992 1.00 93.44 106 ARG A C 1
ATOM 887 O O . ARG A 1 106 ? 0.267 -12.857 -7.832 1.00 93.44 106 ARG A O 1
ATOM 894 N N . CYS A 1 107 ? 0.325 -12.417 -10.033 1.00 95.81 107 CYS A N 1
ATOM 895 C CA . CYS A 1 107 ? 0.110 -10.979 -9.892 1.00 95.81 107 CYS A CA 1
ATOM 896 C C . CYS A 1 107 ? -1.381 -10.710 -9.654 1.00 95.81 107 CYS A C 1
ATOM 898 O O . CYS A 1 107 ? -2.218 -11.026 -10.505 1.00 95.81 107 CYS A O 1
ATOM 900 N N . ILE A 1 108 ? -1.702 -10.181 -8.477 1.00 95.75 108 ILE A N 1
ATOM 901 C CA . ILE A 1 108 ? -3.049 -9.783 -8.072 1.00 95.75 108 ILE A CA 1
ATOM 902 C C . ILE A 1 108 ? -3.400 -8.454 -8.745 1.00 95.75 108 ILE A C 1
ATOM 904 O O . ILE A 1 108 ? -4.440 -8.364 -9.392 1.00 95.75 108 ILE A O 1
ATOM 908 N N . GLU A 1 109 ? -2.515 -7.460 -8.630 1.00 96.31 109 GLU A N 1
ATOM 909 C CA . GLU A 1 109 ? -2.659 -6.134 -9.238 1.00 96.31 109 GLU A CA 1
ATOM 910 C C . GLU A 1 109 ? -1.282 -5.489 -9.464 1.00 96.31 109 GLU A C 1
ATOM 912 O O . GLU A 1 109 ? -0.346 -5.698 -8.688 1.00 96.31 109 GLU A O 1
ATOM 917 N N . GLU A 1 110 ? -1.170 -4.657 -10.499 1.00 96.69 110 GLU A N 1
ATOM 918 C CA . GLU A 1 110 ? 0.000 -3.814 -10.744 1.00 96.69 110 GLU A CA 1
ATOM 919 C C . GLU A 1 110 ? -0.398 -2.334 -10.665 1.00 96.69 110 GLU A C 1
ATOM 921 O O . GLU A 1 110 ? -1.201 -1.842 -11.456 1.00 96.69 110 GLU A O 1
ATOM 926 N N . VAL A 1 111 ? 0.176 -1.617 -9.701 1.00 96.44 111 VAL A N 1
ATOM 927 C CA . VAL A 1 111 ? -0.181 -0.237 -9.364 1.00 96.44 111 VAL A CA 1
ATOM 928 C C . VAL A 1 111 ? 0.963 0.704 -9.733 1.00 96.44 111 VAL A C 1
ATOM 930 O O . VAL A 1 111 ? 2.100 0.444 -9.350 1.00 96.44 111 VAL A O 1
ATOM 933 N N . PRO A 1 112 ? 0.721 1.834 -10.414 1.00 96.50 112 PRO A N 1
ATOM 934 C CA . PRO A 1 112 ? 1.754 2.845 -10.611 1.00 96.50 112 PRO A CA 1
ATOM 935 C C . PRO A 1 112 ? 2.302 3.384 -9.283 1.00 96.50 112 PRO A C 1
ATOM 937 O O . PRO A 1 112 ? 1.529 3.750 -8.396 1.00 96.50 112 PRO A O 1
ATOM 940 N N . LEU A 1 113 ? 3.627 3.518 -9.165 1.00 94.50 113 LEU A N 1
ATOM 941 C CA . LEU A 1 113 ? 4.283 3.957 -7.923 1.00 94.50 113 LEU A CA 1
ATOM 942 C C . LEU A 1 113 ? 3.758 5.307 -7.414 1.00 94.50 113 LEU A C 1
ATOM 944 O O . LEU A 1 113 ? 3.667 5.520 -6.209 1.00 94.50 113 LEU A O 1
ATOM 948 N N . TYR A 1 114 ? 3.359 6.208 -8.319 1.00 94.75 114 TYR A N 1
ATOM 949 C CA . TYR A 1 114 ? 2.859 7.528 -7.930 1.00 94.75 114 TYR A CA 1
ATOM 950 C C . TYR A 1 114 ? 1.490 7.425 -7.250 1.00 94.75 114 TYR A C 1
ATOM 952 O O . TYR A 1 114 ? 1.226 8.151 -6.296 1.00 94.75 114 TYR A O 1
ATOM 960 N N . GLU A 1 115 ? 0.645 6.489 -7.692 1.00 96.88 115 GLU A N 1
ATOM 961 C CA . GLU A 1 115 ? -0.658 6.233 -7.076 1.00 96.88 115 GLU A CA 1
ATOM 962 C C . GLU A 1 115 ? -0.498 5.480 -5.757 1.00 96.88 115 GLU A C 1
ATOM 964 O O . GLU A 1 115 ? -1.176 5.811 -4.788 1.00 96.88 115 GLU A O 1
ATOM 969 N N . MET A 1 116 ? 0.428 4.515 -5.686 1.00 96.50 116 MET A N 1
ATOM 970 C CA . MET A 1 116 ? 0.761 3.840 -4.428 1.00 96.50 116 MET A CA 1
ATOM 971 C C . MET A 1 116 ? 1.254 4.840 -3.380 1.00 96.5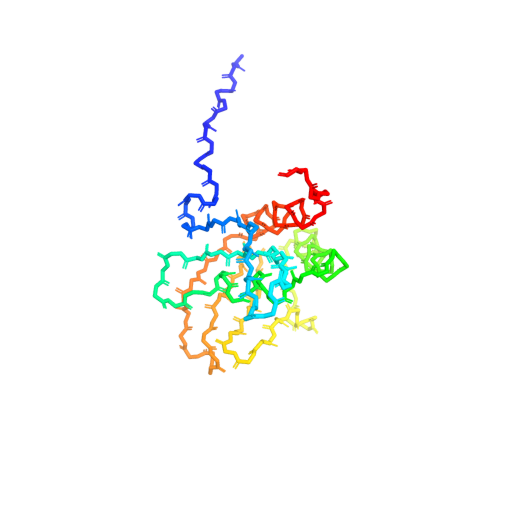0 116 MET A C 1
ATOM 973 O O . MET A 1 116 ? 0.754 4.837 -2.256 1.00 96.50 116 MET A O 1
ATOM 977 N N . LYS A 1 117 ? 2.171 5.739 -3.757 1.00 96.25 117 LYS A N 1
ATOM 978 C CA . LYS A 1 117 ? 2.638 6.819 -2.883 1.00 96.25 117 LYS A CA 1
ATOM 979 C C . LYS A 1 117 ? 1.484 7.705 -2.416 1.00 96.25 117 LYS A C 1
ATOM 981 O O . LYS A 1 117 ? 1.406 8.031 -1.235 1.00 96.25 117 LYS A O 1
ATOM 986 N N . GLU A 1 118 ? 0.579 8.093 -3.310 1.00 96.81 118 GLU A N 1
ATOM 987 C CA . GLU A 1 118 ? -0.565 8.933 -2.945 1.00 96.81 118 GLU A CA 1
ATOM 988 C C . GLU A 1 118 ? -1.524 8.212 -1.980 1.00 96.81 118 GLU A C 1
ATOM 990 O O . GLU A 1 118 ? -1.945 8.801 -0.987 1.00 96.81 118 GLU A O 1
ATOM 995 N N . ILE A 1 119 ? -1.794 6.917 -2.184 1.00 97.25 119 ILE A N 1
ATOM 996 C CA . ILE A 1 119 ? -2.593 6.096 -1.257 1.00 97.25 119 ILE A CA 1
ATOM 997 C C . ILE A 1 119 ? -1.915 5.985 0.116 1.00 97.25 119 ILE A C 1
ATOM 999 O O . ILE A 1 119 ? -2.589 6.130 1.137 1.00 97.25 119 ILE A O 1
ATOM 1003 N N . LEU A 1 120 ? -0.595 5.774 0.160 1.00 96.94 120 LEU A N 1
ATOM 1004 C CA . LEU A 1 120 ? 0.189 5.735 1.400 1.00 96.94 120 LEU A CA 1
ATOM 1005 C C . LEU A 1 120 ? 0.143 7.071 2.150 1.00 96.94 120 LEU A C 1
ATOM 1007 O O . LEU A 1 120 ? -0.037 7.081 3.366 1.00 96.94 120 LEU A O 1
ATOM 1011 N N . LEU A 1 121 ? 0.242 8.198 1.440 1.00 96.44 121 LEU A N 1
ATOM 1012 C CA . LEU A 1 121 ? 0.116 9.533 2.028 1.00 96.44 121 LEU A CA 1
ATOM 1013 C C . LEU A 1 121 ? -1.282 9.768 2.613 1.00 96.44 121 LEU A C 1
ATOM 1015 O O . LEU A 1 121 ? -1.392 10.237 3.746 1.00 96.44 121 LEU A O 1
ATOM 1019 N N . LEU A 1 122 ? -2.340 9.394 1.883 1.00 95.94 122 LEU A N 1
ATOM 1020 C CA . LEU A 1 122 ? -3.720 9.472 2.375 1.00 95.94 122 LEU A CA 1
ATOM 1021 C C . LEU A 1 122 ? -3.923 8.583 3.611 1.00 95.94 122 LEU A C 1
ATOM 1023 O O . LEU A 1 122 ? -4.598 8.977 4.562 1.00 95.94 122 LEU A O 1
ATOM 1027 N N . TRP A 1 123 ? -3.328 7.388 3.617 1.00 96.25 123 TRP A N 1
ATOM 1028 C CA . TRP A 1 123 ? -3.384 6.471 4.752 1.00 96.25 123 TRP A CA 1
ATOM 1029 C C . TRP A 1 123 ? -2.634 7.014 5.972 1.00 96.25 123 TRP A C 1
ATOM 1031 O O . TRP A 1 123 ? -3.176 7.014 7.078 1.00 96.25 123 TRP A O 1
ATOM 1041 N N . LYS A 1 124 ? -1.426 7.550 5.773 1.00 95.12 124 LYS A N 1
ATOM 1042 C CA . LYS A 1 124 ? -0.634 8.217 6.813 1.00 95.12 124 LYS A CA 1
ATOM 1043 C C . LYS A 1 124 ? -1.392 9.394 7.420 1.00 95.12 124 LYS A C 1
ATOM 1045 O O . LYS A 1 124 ? -1.518 9.461 8.643 1.00 95.12 124 LYS A O 1
ATOM 1050 N N . GLU A 1 125 ? -1.943 10.279 6.589 1.00 94.00 125 GLU A N 1
ATOM 1051 C CA . GLU A 1 125 ? -2.773 11.395 7.052 1.00 94.00 125 GLU A CA 1
ATOM 1052 C C . GLU A 1 125 ? -3.959 10.871 7.868 1.00 94.00 125 GLU A C 1
ATOM 1054 O O . GLU A 1 125 ? -4.205 11.325 8.991 1.00 94.00 125 GLU A O 1
ATOM 1059 N N . PHE A 1 126 ? -4.649 9.846 7.357 1.00 93.50 126 PHE A N 1
ATOM 1060 C CA . PHE A 1 126 ? -5.753 9.229 8.072 1.00 93.50 126 PHE A CA 1
ATOM 1061 C C . PHE A 1 126 ? -5.319 8.659 9.419 1.00 93.50 126 PHE A C 1
ATOM 1063 O O . PHE A 1 126 ? -6.013 8.920 10.391 1.00 93.50 126 PHE A O 1
ATOM 1070 N N . ILE A 1 127 ? -4.194 7.950 9.543 1.00 92.25 127 ILE A N 1
ATOM 1071 C CA . ILE A 1 127 ? -3.694 7.439 10.831 1.00 92.25 127 ILE A 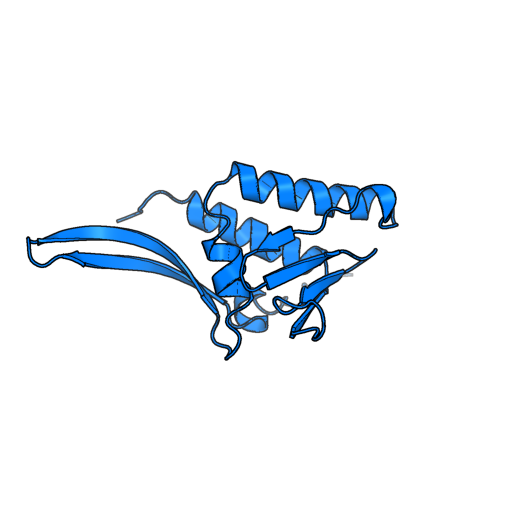CA 1
ATOM 1072 C C . ILE A 1 127 ? -3.393 8.583 11.803 1.00 92.25 127 ILE A C 1
ATOM 1074 O O . ILE A 1 127 ? -3.790 8.504 12.969 1.00 92.25 127 ILE A O 1
ATOM 1078 N N . GLN A 1 128 ? -2.758 9.650 11.319 1.00 90.88 128 GLN A N 1
ATOM 1079 C CA . GLN A 1 128 ? -2.300 10.783 12.126 1.00 90.88 128 GLN A CA 1
ATOM 1080 C C . GLN A 1 128 ? -3.408 11.723 12.594 1.00 90.88 128 GLN A C 1
ATOM 1082 O O . GLN A 1 128 ? -3.197 12.451 13.560 1.00 90.88 128 GLN A O 1
ATOM 1087 N N . THR A 1 129 ? -4.574 11.739 11.942 1.00 88.31 129 THR A N 1
ATOM 1088 C CA . THR A 1 129 ? -5.687 12.566 12.431 1.00 88.31 129 THR A CA 1
ATOM 1089 C C . THR A 1 129 ? -6.025 12.194 13.876 1.00 88.31 129 THR A C 1
ATOM 1091 O O . THR A 1 129 ? -6.285 11.035 14.190 1.00 88.31 129 THR A O 1
ATOM 1094 N N . ASP A 1 130 ? -6.045 13.151 14.798 1.00 64.38 130 ASP A N 1
ATOM 1095 C CA . ASP A 1 130 ? -6.596 12.866 16.123 1.00 64.38 130 ASP A CA 1
ATOM 1096 C C . ASP A 1 130 ? -8.029 12.341 15.981 1.00 64.38 130 ASP A C 1
ATOM 1098 O O . ASP A 1 130 ? -8.723 12.658 15.008 1.00 64.38 130 ASP A O 1
ATOM 1102 N N . ARG A 1 131 ? -8.484 11.530 16.946 1.00 55.72 131 ARG A N 1
ATOM 1103 C CA . ARG A 1 131 ? -9.906 11.182 17.068 1.00 55.72 131 ARG A CA 1
ATOM 1104 C C . ARG A 1 131 ? -10.690 12.485 17.266 1.00 55.72 131 ARG A C 1
ATOM 1106 O O . ARG A 1 131 ? -10.917 12.903 18.397 1.00 55.72 131 ARG A O 1
ATOM 1113 N N . LYS A 1 132 ? -11.062 13.160 16.180 1.00 40.25 132 LYS A N 1
ATOM 1114 C CA . LYS A 1 132 ? -12.053 14.225 16.226 1.00 40.25 132 LYS A CA 1
ATOM 1115 C C . LYS A 1 132 ? -13.417 13.559 16.346 1.00 40.25 132 LYS A C 1
ATOM 1117 O O . LYS A 1 132 ? -13.992 13.158 15.342 1.00 40.25 132 LYS A O 1
ATOM 1122 N N . GLU A 1 133 ? -13.806 13.469 17.618 1.00 38.41 133 GLU A N 1
ATOM 1123 C CA . GLU A 1 133 ? -15.162 13.430 18.190 1.00 38.41 133 GLU A CA 1
ATOM 1124 C C . GLU A 1 133 ? -15.989 12.155 17.978 1.00 38.41 133 GLU A C 1
ATOM 1126 O O . GLU A 1 133 ? -16.465 11.880 16.857 1.00 38.41 133 GLU A O 1
#

Mean predicted aligned error: 7.14 Å